Protein AF-A0A484LUQ3-F1 (afdb_monomer_lite)

Foldseek 3Di:
DVVLLVVLLVLLLCLLVVVDDNVVSLVSSLVSVVVVLVVLLVLDPDPPDPSDDPLSVVLNVVLNVLSCCSNVNDNDDNVCSVVSSVVSSVVNVVSSCVSNPDPDPPDPPPPPDDDDDDDDDDDDDDDDDDDDDDDDDDDDPDPPPDDDDPDDDDDDDDDDDDDDDDDDDDDDD

Structure (mmCIF, N/CA/C/O backbone):
data_AF-A0A484LUQ3-F1
#
_entry.id   AF-A0A484LUQ3-F1
#
loop_
_atom_site.group_PDB
_atom_site.id
_atom_site.type_symbol
_atom_site.label_atom_id
_atom_site.label_alt_id
_atom_site.label_comp_id
_atom_site.label_asym_id
_atom_site.label_entity_id
_atom_site.label_seq_id
_atom_site.pdbx_PDB_ins_code
_atom_site.Cartn_x
_atom_site.Cartn_y
_atom_site.Cartn_z
_atom_site.occupancy
_atom_site.B_iso_or_equiv
_atom_site.auth_seq_id
_atom_site.auth_comp_id
_atom_site.auth_asym_id
_atom_site.auth_atom_id
_atom_site.pdbx_PDB_model_num
ATOM 1 N N . MET A 1 1 ? -2.391 -9.692 8.938 1.00 88.19 1 MET A N 1
ATOM 2 C CA . MET A 1 1 ? -1.852 -8.361 8.592 1.00 88.19 1 MET A CA 1
ATOM 3 C C . MET A 1 1 ? -0.581 -8.514 7.782 1.00 88.19 1 MET A C 1
ATOM 5 O O . MET A 1 1 ? -0.578 -8.068 6.647 1.00 88.19 1 MET A O 1
ATOM 9 N N . ASP A 1 2 ? 0.415 -9.243 8.287 1.00 88.75 2 ASP A N 1
ATOM 10 C CA . ASP A 1 2 ? 1.693 -9.485 7.595 1.00 88.75 2 ASP A CA 1
ATOM 11 C C . ASP A 1 2 ? 1.535 -9.993 6.158 1.00 88.75 2 ASP A C 1
ATOM 13 O O . ASP A 1 2 ? 2.103 -9.411 5.245 1.00 88.75 2 ASP A O 1
ATOM 17 N N . SER A 1 3 ? 0.666 -10.982 5.927 1.00 93.62 3 SER A N 1
ATOM 18 C CA . SER A 1 3 ? 0.410 -11.511 4.579 1.00 93.62 3 SER A CA 1
ATOM 19 C C . SER A 1 3 ? -0.167 -10.484 3.595 1.00 93.62 3 SER A C 1
ATOM 21 O O . SER A 1 3 ? 0.116 -10.555 2.402 1.00 93.62 3 SER A O 1
ATOM 23 N N . LEU A 1 4 ? -0.968 -9.525 4.072 1.00 95.25 4 LEU A N 1
ATOM 24 C CA . LEU A 1 4 ? -1.485 -8.445 3.229 1.00 95.25 4 LEU A CA 1
ATOM 25 C C . LEU A 1 4 ? -0.416 -7.405 2.937 1.00 95.25 4 LEU A C 1
ATOM 27 O O . LEU A 1 4 ? -0.325 -6.928 1.810 1.00 95.25 4 LEU A O 1
ATOM 31 N N . LEU A 1 5 ? 0.412 -7.080 3.928 1.00 96.31 5 LEU A N 1
ATOM 32 C CA . LEU A 1 5 ? 1.523 -6.171 3.706 1.00 96.31 5 LEU A CA 1
ATOM 33 C C . LEU A 1 5 ? 2.551 -6.785 2.749 1.00 96.31 5 LEU A C 1
ATOM 35 O O . LEU A 1 5 ? 3.033 -6.098 1.860 1.00 96.31 5 LEU A O 1
ATOM 39 N N . ASP A 1 6 ? 2.827 -8.085 2.850 1.00 97.12 6 ASP A N 1
ATOM 40 C CA . ASP A 1 6 ? 3.698 -8.786 1.902 1.00 97.12 6 ASP A CA 1
ATOM 41 C C . ASP A 1 6 ? 3.118 -8.782 0.476 1.00 97.12 6 ASP A C 1
ATOM 43 O O . ASP A 1 6 ? 3.863 -8.622 -0.491 1.00 97.12 6 ASP A O 1
ATOM 47 N N . LYS A 1 7 ? 1.786 -8.865 0.329 1.00 97.69 7 LYS A N 1
ATOM 48 C CA . LYS A 1 7 ? 1.110 -8.670 -0.965 1.00 97.69 7 LYS A CA 1
ATOM 49 C C . LYS A 1 7 ? 1.329 -7.252 -1.507 1.00 97.69 7 LYS A C 1
ATOM 51 O O . LYS A 1 7 ? 1.684 -7.112 -2.676 1.00 97.69 7 LYS A O 1
ATOM 56 N N . VAL A 1 8 ? 1.160 -6.222 -0.673 1.00 98.25 8 VAL A N 1
ATOM 57 C CA . VAL A 1 8 ? 1.427 -4.815 -1.033 1.00 98.25 8 VAL A CA 1
ATOM 58 C C . VAL A 1 8 ? 2.877 -4.638 -1.492 1.00 98.25 8 VAL A C 1
ATOM 60 O O . VAL A 1 8 ? 3.113 -4.066 -2.551 1.00 98.25 8 VAL A O 1
ATOM 63 N N . LEU A 1 9 ? 3.842 -5.189 -0.752 1.00 98.25 9 LEU A N 1
ATOM 64 C CA . LEU A 1 9 ? 5.267 -5.119 -1.091 1.00 98.25 9 LEU A CA 1
ATOM 65 C C . LEU A 1 9 ? 5.580 -5.800 -2.423 1.00 98.25 9 LEU A C 1
ATOM 67 O O . LEU A 1 9 ? 6.302 -5.236 -3.239 1.00 98.25 9 LEU A O 1
ATOM 71 N N . GLY A 1 10 ? 5.016 -6.985 -2.665 1.00 98.12 10 GLY A N 1
ATOM 72 C CA . GLY A 1 10 ? 5.214 -7.699 -3.925 1.00 98.12 10 GLY A CA 1
ATOM 73 C C . GLY A 1 10 ? 4.627 -6.960 -5.130 1.00 98.12 10 GLY A C 1
ATOM 74 O O . GLY A 1 10 ? 5.191 -7.018 -6.221 1.00 98.12 10 GLY A O 1
ATOM 75 N N . LEU A 1 11 ? 3.508 -6.251 -4.952 1.00 98.38 11 LEU A N 1
ATOM 76 C CA . LEU A 1 11 ? 2.932 -5.405 -5.999 1.00 98.38 11 LEU A CA 1
ATOM 77 C C . LEU A 1 11 ? 3.769 -4.140 -6.220 1.00 98.38 11 LEU A C 1
ATOM 79 O O . LEU A 1 11 ? 4.118 -3.849 -7.362 1.00 98.38 11 LEU A O 1
ATOM 83 N N . LEU A 1 12 ? 4.164 -3.446 -5.149 1.00 98.00 12 LEU A N 1
ATOM 84 C CA . LEU A 1 12 ? 5.047 -2.279 -5.225 1.00 98.00 12 LEU A CA 1
ATOM 85 C C . LEU A 1 12 ? 6.373 -2.614 -5.907 1.00 98.00 12 LEU A C 1
ATOM 87 O O . LEU A 1 12 ? 6.823 -1.861 -6.763 1.00 98.00 12 LEU A O 1
ATOM 91 N N . GLU A 1 13 ? 6.979 -3.761 -5.600 1.00 98.06 13 GLU A N 1
ATOM 92 C CA . GLU A 1 13 ? 8.206 -4.193 -6.269 1.00 98.06 13 GLU A CA 1
ATOM 93 C C . GLU A 1 13 ? 8.010 -4.324 -7.784 1.00 98.06 13 GLU A C 1
ATOM 95 O O . GLU A 1 13 ? 8.844 -3.856 -8.561 1.00 98.06 13 GLU A O 1
ATOM 100 N N . LYS A 1 14 ? 6.894 -4.920 -8.217 1.00 97.94 14 LYS A N 1
ATOM 101 C CA . LYS A 1 14 ? 6.572 -5.048 -9.642 1.00 97.94 14 LYS A CA 1
ATOM 102 C C . LYS A 1 14 ? 6.374 -3.686 -10.305 1.00 97.94 14 LYS A C 1
ATOM 104 O O . LYS A 1 14 ? 6.876 -3.505 -11.413 1.00 97.94 14 LYS A O 1
ATOM 109 N N . VAL A 1 15 ? 5.703 -2.738 -9.638 1.00 97.31 15 VAL A N 1
ATOM 110 C CA . VAL A 1 15 ? 5.544 -1.353 -10.127 1.00 97.31 15 VAL A CA 1
ATOM 111 C C . VAL A 1 15 ? 6.909 -0.683 -10.283 1.00 97.31 15 VAL A C 1
ATOM 113 O O . VAL A 1 15 ? 7.246 -0.217 -11.367 1.00 97.31 15 VAL A O 1
ATOM 116 N N . LEU A 1 16 ? 7.733 -0.695 -9.232 1.00 96.25 16 LEU A N 1
ATOM 117 C CA . LEU A 1 16 ? 9.036 -0.019 -9.208 1.00 96.25 16 LEU A CA 1
ATOM 118 C C . LEU A 1 16 ? 10.044 -0.611 -10.199 1.00 96.25 16 LEU A C 1
ATOM 120 O O . LEU A 1 16 ? 10.939 0.084 -10.674 1.00 96.25 16 LEU A O 1
ATOM 124 N N . ARG A 1 17 ? 9.911 -1.899 -10.525 1.00 95.88 17 ARG A N 1
ATOM 125 C CA . ARG A 1 17 ? 10.722 -2.566 -11.552 1.00 95.88 17 ARG A CA 1
ATOM 126 C C . ARG A 1 17 ? 10.164 -2.413 -12.969 1.00 95.88 17 ARG A C 1
ATOM 128 O O . ARG A 1 17 ? 10.797 -2.908 -13.897 1.00 95.88 17 ARG A O 1
ATOM 135 N N . GLY A 1 18 ? 8.994 -1.795 -13.143 1.00 94.94 18 GLY A N 1
ATOM 136 C CA . GLY A 1 18 ? 8.316 -1.697 -14.438 1.00 94.94 18 GLY A CA 1
ATOM 137 C C . GLY A 1 18 ? 7.857 -3.049 -14.995 1.00 94.94 18 GLY A C 1
ATOM 138 O O . GLY A 1 18 ? 7.806 -3.234 -16.206 1.00 94.94 18 GLY A O 1
ATOM 139 N N . GLN A 1 19 ? 7.573 -4.023 -14.124 1.00 96.69 19 GLN A N 1
ATOM 140 C CA . GLN A 1 19 ? 7.113 -5.364 -14.515 1.00 96.69 19 GLN A CA 1
ATOM 141 C C . GLN A 1 19 ? 5.605 -5.429 -14.783 1.00 96.69 19 GLN A C 1
ATOM 143 O O . GLN A 1 19 ? 5.126 -6.417 -15.336 1.00 96.69 19 GLN A O 1
ATOM 148 N N . ILE A 1 20 ? 4.862 -4.404 -14.367 1.00 96.56 20 ILE A N 1
ATOM 149 C CA . ILE A 1 20 ? 3.430 -4.227 -14.617 1.00 96.56 20 ILE A CA 1
ATOM 150 C C . ILE A 1 20 ? 3.174 -2.797 -15.097 1.00 96.56 20 ILE A C 1
ATOM 152 O O . ILE A 1 20 ? 4.007 -1.916 -14.874 1.00 96.56 20 ILE A O 1
ATOM 156 N N . GLU A 1 21 ? 2.042 -2.578 -15.770 1.00 97.31 21 GLU A N 1
ATOM 157 C CA . GLU A 1 21 ? 1.616 -1.237 -16.181 1.00 97.31 21 GLU A CA 1
ATOM 158 C C . GLU A 1 21 ? 1.481 -0.341 -14.943 1.00 97.31 21 GLU A C 1
ATOM 160 O O . GLU A 1 21 ? 1.052 -0.794 -13.880 1.00 97.31 21 GLU A O 1
ATOM 165 N N . PHE A 1 22 ? 1.931 0.908 -15.056 1.00 95.94 22 PHE A N 1
ATOM 166 C CA . PHE A 1 22 ? 2.106 1.780 -13.903 1.00 95.94 22 PHE A CA 1
ATOM 167 C C . PHE A 1 22 ? 0.777 2.093 -13.213 1.00 95.94 22 PHE A C 1
ATOM 169 O O . PHE A 1 22 ? 0.676 1.932 -11.998 1.00 95.94 22 PHE A O 1
ATOM 176 N N . TYR A 1 23 ? -0.244 2.521 -13.957 1.00 96.75 23 TYR A N 1
ATOM 177 C CA . TYR A 1 23 ? -1.518 2.919 -13.360 1.00 96.75 23 TYR A CA 1
ATOM 178 C C . TYR A 1 23 ? -2.283 1.719 -12.803 1.00 96.75 23 TYR A C 1
ATOM 180 O O . TYR A 1 23 ? -2.713 1.756 -11.653 1.00 96.75 23 TYR A O 1
ATOM 188 N N . GLU A 1 24 ? -2.386 0.634 -13.567 1.00 97.12 24 GLU A N 1
ATOM 189 C CA . GLU A 1 24 ? -2.9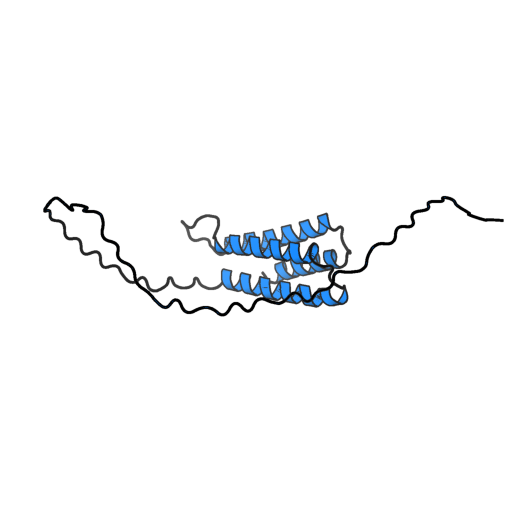92 -0.624 -13.132 1.00 97.12 24 GLU A CA 1
ATOM 190 C C . GLU A 1 24 ? -2.278 -1.186 -11.897 1.00 97.12 24 GLU A C 1
ATOM 192 O O . GLU A 1 24 ? -2.914 -1.600 -10.925 1.00 97.12 24 GLU A O 1
ATOM 197 N N . GLY A 1 25 ? -0.946 -1.151 -11.903 1.00 97.38 25 GLY A N 1
ATOM 198 C CA . GLY A 1 25 ? -0.130 -1.620 -10.797 1.00 97.38 25 GLY A CA 1
ATOM 199 C C . GLY A 1 25 ? -0.320 -0.798 -9.527 1.00 97.38 25 GLY A C 1
ATOM 200 O O . GLY A 1 25 ? -0.491 -1.378 -8.455 1.00 97.38 25 GLY A O 1
ATOM 201 N N . VAL A 1 26 ? -0.341 0.534 -9.634 1.00 97.31 26 VAL A N 1
ATOM 202 C CA . VAL A 1 26 ? -0.614 1.421 -8.491 1.00 97.31 26 VAL A CA 1
ATOM 203 C C . VAL A 1 26 ? -2.031 1.201 -7.959 1.00 97.31 26 VAL A C 1
ATOM 205 O O . VAL A 1 26 ? -2.186 1.045 -6.751 1.00 97.31 26 VAL A O 1
ATOM 208 N N . CYS A 1 27 ? -3.044 1.074 -8.822 1.00 97.81 27 CYS A N 1
ATOM 209 C CA . CYS A 1 27 ? -4.405 0.753 -8.383 1.00 97.81 27 CYS A CA 1
ATOM 210 C C . CYS A 1 27 ? -4.469 -0.583 -7.621 1.00 97.81 27 CYS A C 1
ATOM 212 O O . CYS A 1 27 ? -5.078 -0.657 -6.558 1.00 97.81 27 CYS A O 1
ATOM 214 N N . ALA A 1 28 ? -3.777 -1.628 -8.088 1.00 98.06 28 ALA A N 1
ATOM 215 C CA . ALA A 1 28 ? -3.745 -2.919 -7.394 1.00 98.06 28 ALA A CA 1
ATOM 216 C C . ALA A 1 28 ? -3.051 -2.854 -6.016 1.00 98.06 28 ALA A C 1
ATOM 218 O O . ALA A 1 28 ? -3.419 -3.585 -5.082 1.00 98.06 28 ALA A O 1
ATOM 219 N N . VAL A 1 29 ? -2.025 -2.002 -5.884 1.00 98.38 29 VAL A N 1
ATOM 220 C CA . VAL A 1 29 ? -1.378 -1.698 -4.599 1.00 98.38 29 VAL A CA 1
ATOM 221 C C . VAL A 1 29 ? -2.378 -1.018 -3.665 1.00 98.38 29 VAL A C 1
ATOM 223 O O . VAL A 1 29 ? -2.548 -1.475 -2.533 1.00 98.38 29 VAL A O 1
ATOM 226 N N . GLU A 1 30 ? -3.056 0.026 -4.145 1.00 97.50 30 GLU A N 1
ATOM 227 C CA . GLU A 1 30 ? -4.050 0.786 -3.381 1.00 97.50 30 GLU A CA 1
ATOM 228 C C . GLU A 1 30 ? -5.204 -0.110 -2.915 1.00 97.50 30 GLU A C 1
ATOM 230 O O . GLU A 1 30 ? -5.492 -0.131 -1.722 1.00 97.50 30 GLU A O 1
ATOM 235 N N . ASP A 1 31 ? -5.762 -0.957 -3.785 1.00 97.88 31 ASP A N 1
ATOM 236 C CA . ASP A 1 31 ? -6.795 -1.945 -3.432 1.00 97.88 31 ASP A CA 1
ATOM 237 C C . ASP A 1 31 ? -6.350 -2.888 -2.302 1.00 97.88 31 ASP A C 1
ATOM 239 O O . ASP A 1 31 ? -7.129 -3.266 -1.419 1.00 97.88 31 ASP A O 1
ATOM 243 N N . SER A 1 32 ? -5.075 -3.286 -2.315 1.00 97.56 32 SER A N 1
ATOM 244 C CA . SER A 1 32 ? -4.512 -4.166 -1.288 1.00 97.56 32 SER A CA 1
ATOM 245 C C . SER A 1 32 ? -4.318 -3.439 0.048 1.00 97.56 32 SER A C 1
ATOM 247 O O . SER A 1 32 ? -4.513 -4.049 1.101 1.00 97.56 32 SER A O 1
ATOM 249 N N . VAL A 1 33 ? -3.986 -2.143 0.030 1.00 97.31 33 VAL A N 1
ATOM 250 C CA . VAL A 1 33 ? -3.979 -1.292 1.233 1.00 97.31 33 VAL A CA 1
ATOM 251 C C . VAL A 1 33 ? -5.395 -1.060 1.752 1.00 97.31 33 VAL A C 1
ATOM 253 O O . VAL A 1 33 ? -5.628 -1.122 2.958 1.00 97.31 33 VAL A O 1
ATOM 256 N N . ASP A 1 34 ? -6.362 -0.899 0.861 1.00 95.94 34 ASP A N 1
ATOM 257 C CA . ASP A 1 34 ? -7.772 -0.757 1.202 1.00 95.94 34 ASP A CA 1
ATOM 258 C C . ASP A 1 34 ? -8.295 -1.980 1.981 1.00 95.94 34 ASP A C 1
ATOM 260 O O . ASP A 1 34 ? -9.058 -1.855 2.943 1.00 95.94 34 ASP A O 1
ATOM 264 N N . GLU A 1 35 ? -7.830 -3.185 1.631 1.00 96.19 35 GLU A N 1
ATOM 265 C CA . GLU A 1 35 ? -8.110 -4.410 2.392 1.00 96.19 35 GLU A CA 1
ATOM 266 C C . GLU A 1 35 ? -7.494 -4.382 3.805 1.00 96.19 35 GLU A C 1
ATOM 268 O O . GLU A 1 35 ? -8.127 -4.827 4.769 1.00 96.19 35 GLU A O 1
ATOM 273 N N . ILE A 1 36 ? -6.277 -3.843 3.954 1.00 94.81 36 ILE A N 1
ATOM 274 C CA . ILE A 1 36 ? -5.621 -3.650 5.259 1.00 94.81 36 ILE A CA 1
ATOM 275 C C . ILE A 1 36 ? -6.455 -2.696 6.120 1.00 94.81 36 ILE A C 1
ATOM 277 O O . ILE A 1 36 ? -6.756 -3.026 7.268 1.00 94.81 36 ILE A O 1
ATOM 281 N N . ILE A 1 37 ? -6.878 -1.558 5.563 1.00 93.56 37 ILE A N 1
ATOM 282 C CA . ILE A 1 37 ? -7.696 -0.549 6.252 1.00 93.56 37 ILE A CA 1
ATOM 283 C C . ILE A 1 37 ? -9.022 -1.157 6.716 1.00 93.56 37 ILE A C 1
ATOM 285 O O . ILE A 1 37 ? -9.371 -1.042 7.890 1.00 93.56 37 ILE A O 1
ATOM 289 N N . LYS A 1 38 ? -9.732 -1.882 5.843 1.00 91.88 38 LYS A N 1
ATOM 290 C CA . LYS A 1 38 ? -10.996 -2.557 6.195 1.00 91.88 38 LYS A CA 1
ATOM 291 C C . LYS A 1 38 ? -10.820 -3.541 7.353 1.00 91.88 38 LYS A C 1
ATOM 293 O O . LYS A 1 38 ? -11.670 -3.609 8.240 1.00 91.88 38 LYS A O 1
ATOM 298 N N . LYS A 1 39 ? -9.705 -4.282 7.392 1.00 91.75 39 LYS A N 1
ATOM 299 C CA . LYS A 1 39 ? -9.396 -5.174 8.524 1.00 91.75 39 LYS A CA 1
ATOM 300 C C . LYS A 1 39 ? -9.064 -4.403 9.798 1.00 91.75 39 LYS A C 1
ATOM 302 O O . LYS A 1 39 ? -9.507 -4.821 10.860 1.00 91.75 39 LYS A O 1
ATOM 307 N N . LEU A 1 40 ? -8.343 -3.285 9.708 1.00 89.00 40 LEU A N 1
ATOM 308 C CA . LEU A 1 40 ? -8.057 -2.412 10.856 1.00 89.00 40 LEU A CA 1
ATOM 309 C C . LEU A 1 40 ? -9.331 -1.828 11.473 1.00 89.00 40 LEU A C 1
ATOM 311 O O . LEU A 1 40 ? -9.490 -1.852 12.693 1.00 89.00 40 LEU A O 1
ATOM 315 N N . GLN A 1 41 ? -10.271 -1.386 10.637 1.00 86.56 41 GLN A N 1
ATOM 316 C CA . GLN A 1 41 ? -11.585 -0.912 11.079 1.00 86.56 41 GLN A CA 1
ATOM 317 C C . GLN A 1 41 ? -12.373 -2.011 11.807 1.00 86.56 41 GLN A C 1
ATOM 319 O O . GLN A 1 41 ? -13.040 -1.739 12.801 1.00 86.56 41 GLN A O 1
ATOM 324 N N . ALA A 1 42 ? -12.261 -3.265 11.358 1.00 84.31 42 ALA A N 1
ATOM 325 C CA . ALA A 1 42 ? -12.948 -4.392 11.986 1.00 84.31 42 ALA A CA 1
ATOM 326 C C . ALA A 1 42 ? -12.431 -4.737 13.398 1.00 84.31 42 ALA A C 1
ATOM 328 O O . ALA A 1 42 ? -13.158 -5.379 14.153 1.00 84.31 42 ALA A O 1
ATOM 329 N N . PHE A 1 43 ? -11.216 -4.316 13.776 1.00 75.06 43 PHE A N 1
ATOM 330 C CA . PHE A 1 43 ? -10.705 -4.485 15.145 1.00 75.06 43 PHE A CA 1
ATOM 331 C C . PHE A 1 43 ? -11.306 -3.487 16.150 1.00 75.06 43 PHE A C 1
ATOM 333 O O . PHE A 1 43 ? -11.175 -3.711 17.350 1.00 75.06 43 PHE A O 1
ATOM 340 N N . HIS A 1 44 ? -12.010 -2.444 15.687 1.00 66.62 44 HIS A N 1
ATOM 341 C CA . HIS A 1 44 ? -12.565 -1.378 16.530 1.00 66.62 44 HIS A CA 1
ATOM 342 C C . HIS A 1 44 ? -14.110 -1.354 16.601 1.00 66.62 44 HIS A C 1
ATOM 344 O O . HIS A 1 44 ? -14.713 -0.298 16.395 1.00 66.62 44 HIS A O 1
ATOM 350 N N . PRO A 1 45 ? -14.815 -2.463 16.910 1.00 56.69 45 PRO A N 1
ATOM 351 C CA . PRO A 1 45 ? -16.246 -2.406 17.160 1.00 56.69 45 PRO A CA 1
ATOM 352 C C . PRO A 1 45 ? -16.487 -1.963 18.610 1.00 56.69 45 PRO A C 1
ATOM 354 O O . PRO A 1 45 ? -16.799 -2.780 19.472 1.00 56.69 45 PRO A O 1
ATOM 357 N N . ILE A 1 46 ? -16.328 -0.672 18.906 1.00 53.69 46 ILE A N 1
ATOM 358 C CA . ILE A 1 46 ? -16.913 -0.101 20.125 1.00 53.69 46 ILE A CA 1
ATOM 359 C C . ILE A 1 46 ? -18.205 0.594 19.711 1.00 53.69 46 ILE A C 1
ATOM 361 O O . ILE A 1 46 ? -18.202 1.590 18.988 1.00 53.69 46 ILE A O 1
ATOM 365 N N . GLU A 1 47 ? -19.323 0.022 20.143 1.00 44.81 47 GLU A N 1
ATOM 366 C CA . GLU A 1 47 ? -20.661 0.557 19.926 1.00 44.81 47 GLU A CA 1
ATOM 367 C C . GLU A 1 47 ? -20.731 2.012 20.427 1.00 44.81 47 GLU A C 1
ATOM 369 O O . GLU A 1 47 ? -20.457 2.294 21.592 1.00 44.81 47 GLU A O 1
ATOM 374 N N . GLY A 1 48 ? -21.023 2.953 19.521 1.00 53.59 48 GLY A N 1
ATOM 375 C CA . GLY A 1 48 ? -21.085 4.393 19.811 1.00 53.59 48 GLY A CA 1
ATOM 376 C C . GLY A 1 48 ? -19.868 5.229 19.382 1.00 53.59 48 GLY A C 1
ATOM 377 O O . GLY A 1 48 ? -19.954 6.455 19.432 1.00 53.59 48 GLY A O 1
ATOM 378 N N . GLN A 1 49 ? -18.767 4.625 18.916 1.00 54.16 49 GLN A N 1
ATOM 379 C CA . GLN A 1 49 ? -17.667 5.363 18.274 1.00 54.16 49 GLN A CA 1
ATOM 380 C C . GLN A 1 49 ? -18.036 5.772 16.832 1.00 54.16 49 GLN A C 1
ATOM 382 O O . GLN A 1 49 ? -18.769 5.046 16.148 1.00 54.16 49 GLN A O 1
ATOM 387 N N . PRO A 1 50 ? -17.554 6.929 16.338 1.00 56.56 50 PRO A N 1
ATOM 388 C CA . PRO A 1 50 ? -17.727 7.300 14.942 1.00 56.56 50 PRO A CA 1
ATOM 389 C C . PRO A 1 50 ? -17.165 6.207 14.027 1.00 56.56 50 PRO A C 1
ATOM 391 O O . PRO A 1 50 ? -16.101 5.645 14.263 1.00 56.56 50 PRO A O 1
ATOM 394 N N . LYS A 1 51 ? -17.893 5.927 12.940 1.00 55.16 51 LYS A N 1
ATOM 395 C CA . LYS A 1 51 ? -17.590 4.862 11.965 1.00 55.16 51 LYS A CA 1
ATOM 396 C C . LYS A 1 51 ? -16.205 5.000 11.306 1.00 55.16 51 LYS A C 1
ATOM 398 O O . LYS A 1 51 ? -15.709 4.042 10.723 1.00 55.16 51 LYS A O 1
ATOM 403 N N . TYR A 1 52 ? -15.618 6.194 11.388 1.00 57.06 52 TYR A N 1
ATOM 404 C CA . TYR A 1 52 ? -14.223 6.470 11.076 1.00 57.06 52 TYR A CA 1
ATOM 405 C C . TYR A 1 52 ? -13.481 6.759 12.376 1.00 57.06 52 TYR A C 1
ATOM 407 O O . TYR A 1 52 ? -13.587 7.855 12.927 1.00 57.06 52 TYR A O 1
ATOM 415 N N . ASP A 1 53 ? -12.722 5.772 12.838 1.00 70.00 53 ASP A N 1
ATOM 416 C CA . ASP A 1 53 ? -11.678 6.002 13.823 1.00 70.00 53 ASP A CA 1
ATOM 417 C C . ASP A 1 53 ? -10.637 6.952 13.206 1.00 70.00 53 ASP A C 1
ATOM 419 O O . ASP A 1 53 ? -10.088 6.684 12.129 1.00 70.00 53 ASP A O 1
ATOM 423 N N . SER A 1 54 ? -10.408 8.083 13.877 1.00 80.75 54 SER A N 1
ATOM 424 C CA . SER A 1 54 ? -9.434 9.103 13.478 1.00 80.75 54 SER A CA 1
ATOM 425 C C . SER A 1 54 ? -8.043 8.496 13.269 1.00 80.75 54 SER A C 1
ATOM 427 O O . SER A 1 54 ? -7.324 8.899 12.355 1.00 80.75 54 SER A O 1
ATOM 429 N N . GLU A 1 55 ? -7.676 7.477 14.052 1.00 86.88 55 GLU A N 1
ATOM 430 C CA . GLU A 1 55 ? -6.369 6.832 13.942 1.00 86.88 55 GLU A CA 1
ATOM 431 C C . GLU A 1 55 ? -6.258 5.943 12.697 1.00 86.88 55 GLU A C 1
ATOM 433 O O . GLU A 1 55 ? -5.242 5.977 11.998 1.00 86.88 55 GLU A O 1
ATOM 438 N N . VAL A 1 56 ? -7.312 5.191 12.364 1.00 90.19 56 VAL A N 1
ATOM 439 C CA . VAL A 1 56 ? -7.341 4.371 11.142 1.00 90.19 56 VAL A CA 1
ATOM 440 C C . VAL A 1 56 ? -7.386 5.253 9.893 1.00 90.19 56 VAL A C 1
ATOM 442 O O . VAL A 1 56 ? -6.745 4.932 8.892 1.00 90.19 56 VAL A O 1
ATOM 445 N N . TYR A 1 57 ? -8.090 6.388 9.951 1.00 89.75 57 TYR A N 1
ATOM 446 C CA . TYR A 1 57 ? -8.061 7.382 8.878 1.00 89.75 57 TYR A CA 1
ATOM 447 C C . TYR A 1 57 ? -6.664 7.993 8.706 1.00 89.75 57 TYR A C 1
ATOM 449 O O . TYR A 1 57 ? -6.164 8.064 7.585 1.00 89.75 57 TYR A O 1
ATOM 457 N N . ALA A 1 58 ? -6.003 8.379 9.802 1.00 91.94 58 ALA A N 1
ATOM 458 C CA . ALA A 1 58 ? -4.637 8.894 9.756 1.00 91.94 58 ALA A CA 1
ATOM 459 C C . ALA A 1 58 ? -3.662 7.874 9.144 1.00 91.94 58 ALA A C 1
ATOM 461 O O . ALA A 1 58 ? -2.846 8.236 8.298 1.00 91.94 58 ALA A O 1
ATOM 462 N N . PHE A 1 59 ? -3.796 6.593 9.502 1.00 93.75 59 PHE A N 1
ATOM 463 C CA . PHE A 1 59 ? -3.030 5.515 8.878 1.00 93.75 59 PHE A CA 1
ATOM 464 C C . PHE A 1 59 ? -3.309 5.380 7.380 1.00 93.75 59 PHE A C 1
ATOM 466 O O . PHE A 1 59 ? -2.369 5.214 6.608 1.00 93.75 59 PHE A O 1
ATOM 473 N N . ALA A 1 60 ? -4.574 5.459 6.958 1.00 94.75 60 ALA A N 1
ATOM 474 C CA . ALA A 1 60 ? -4.925 5.390 5.543 1.00 94.75 60 ALA A CA 1
ATOM 475 C C . ALA A 1 60 ? -4.217 6.499 4.752 1.00 94.75 60 ALA A C 1
ATOM 477 O O . ALA A 1 60 ? -3.558 6.216 3.753 1.00 94.75 60 ALA A O 1
ATOM 478 N N . VAL A 1 61 ? -4.284 7.742 5.240 1.00 94.75 61 VAL A N 1
ATOM 479 C CA . VAL A 1 61 ? -3.590 8.883 4.625 1.00 94.75 61 VAL A CA 1
ATOM 480 C C . VAL A 1 61 ? -2.081 8.636 4.554 1.00 94.75 61 VAL A C 1
ATOM 482 O O . VAL A 1 61 ? -1.500 8.767 3.481 1.00 94.75 61 VAL A O 1
ATOM 485 N N . GLU A 1 62 ? -1.451 8.223 5.657 1.00 95.81 62 GLU A N 1
ATOM 486 C CA . GLU A 1 62 ? -0.010 7.936 5.698 1.00 95.81 62 GLU A CA 1
ATOM 487 C C . GLU A 1 62 ? 0.390 6.839 4.698 1.00 95.81 62 GLU A C 1
ATOM 489 O O . GLU A 1 62 ? 1.386 6.982 3.984 1.00 95.81 62 GLU A O 1
ATOM 494 N N . ALA A 1 63 ? -0.393 5.760 4.610 1.00 96.56 63 ALA A N 1
ATOM 495 C CA . ALA A 1 63 ? -0.134 4.643 3.710 1.00 96.56 63 ALA A CA 1
ATOM 496 C C . ALA A 1 63 ? -0.215 5.066 2.237 1.00 96.56 63 ALA A C 1
ATOM 498 O O . ALA A 1 63 ? 0.699 4.771 1.463 1.00 96.56 63 ALA A O 1
ATOM 499 N N . PHE A 1 64 ? -1.268 5.793 1.851 1.00 96.88 64 PHE A N 1
ATOM 500 C CA . PHE A 1 64 ? -1.434 6.265 0.476 1.00 96.88 64 PHE A CA 1
ATOM 501 C C . PHE A 1 64 ? -0.386 7.313 0.092 1.00 96.88 64 PHE A C 1
ATOM 503 O O . PHE A 1 64 ? 0.185 7.221 -0.994 1.00 96.88 64 PHE A O 1
ATOM 510 N N . CYS A 1 65 ? -0.066 8.257 0.981 1.00 96.25 65 CYS A N 1
ATOM 511 C CA . CYS A 1 65 ? 1.024 9.207 0.750 1.00 96.25 65 CYS A CA 1
ATOM 512 C C . CYS A 1 65 ? 2.362 8.483 0.563 1.00 96.25 65 CYS A C 1
ATOM 514 O O . CYS A 1 65 ? 3.053 8.732 -0.419 1.00 96.25 65 CYS A O 1
ATOM 516 N N . SER A 1 66 ? 2.676 7.511 1.425 1.00 96.44 66 SER A N 1
ATOM 517 C CA . SER A 1 66 ? 3.914 6.727 1.323 1.00 96.44 66 SER A CA 1
ATOM 518 C C . SER A 1 66 ? 4.018 5.961 -0.002 1.00 96.44 66 SER A C 1
ATOM 520 O O . SER A 1 66 ? 5.101 5.852 -0.570 1.00 96.44 66 SER A O 1
ATOM 522 N N . ILE A 1 67 ? 2.901 5.434 -0.519 1.00 97.12 67 ILE A N 1
ATOM 523 C CA . ILE A 1 67 ? 2.866 4.794 -1.843 1.00 97.12 67 ILE A CA 1
ATOM 524 C C . ILE A 1 67 ? 3.153 5.816 -2.940 1.00 97.12 67 ILE A C 1
ATOM 526 O O . ILE A 1 67 ? 3.964 5.542 -3.824 1.00 97.12 67 ILE A O 1
ATOM 530 N N . GLN A 1 68 ? 2.509 6.984 -2.894 1.00 96.00 68 GLN A N 1
ATOM 531 C CA . GLN A 1 68 ? 2.714 8.028 -3.895 1.00 96.00 68 GLN A CA 1
ATOM 532 C C . GLN A 1 68 ? 4.154 8.535 -3.902 1.00 96.00 68 GLN A C 1
ATOM 534 O O . GLN A 1 68 ? 4.741 8.635 -4.978 1.00 96.00 68 GLN A O 1
ATOM 539 N N . ASP A 1 69 ? 4.741 8.770 -2.732 1.00 95.06 69 ASP A N 1
ATOM 540 C CA . ASP A 1 69 ? 6.142 9.169 -2.600 1.00 95.06 69 ASP A CA 1
ATOM 541 C C . ASP A 1 69 ? 7.077 8.112 -3.192 1.00 95.06 69 ASP A C 1
ATOM 543 O O . ASP A 1 69 ? 8.037 8.441 -3.885 1.00 95.06 69 ASP A O 1
ATOM 547 N N . LEU A 1 70 ? 6.765 6.830 -2.998 1.00 95.62 70 LEU A N 1
ATOM 548 C CA . LEU A 1 70 ? 7.588 5.741 -3.506 1.00 95.62 70 LEU A CA 1
ATOM 549 C C . LEU A 1 70 ? 7.496 5.582 -5.034 1.00 95.62 70 LEU A C 1
ATOM 551 O O . LEU A 1 70 ? 8.505 5.332 -5.687 1.00 95.62 70 LEU A O 1
ATOM 555 N N . VAL A 1 71 ? 6.298 5.711 -5.617 1.00 95.44 71 VAL A N 1
ATOM 556 C CA . VAL A 1 71 ? 6.064 5.429 -7.051 1.00 95.44 71 VAL A CA 1
ATOM 557 C C . VAL A 1 71 ? 6.122 6.668 -7.950 1.00 95.44 71 VAL A C 1
ATOM 559 O O . VAL A 1 71 ? 6.290 6.527 -9.159 1.00 95.44 71 VAL A O 1
ATOM 562 N N . ARG A 1 72 ? 5.972 7.876 -7.393 1.00 93.00 72 ARG A N 1
ATOM 563 C CA . ARG A 1 72 ? 6.021 9.162 -8.121 1.00 93.00 72 ARG A CA 1
ATOM 564 C C . ARG A 1 72 ? 7.105 10.112 -7.621 1.00 93.00 72 ARG A C 1
ATOM 566 O O . ARG A 1 72 ? 7.279 11.172 -8.221 1.00 93.00 72 ARG A O 1
ATOM 573 N N . GLY A 1 73 ? 7.785 9.775 -6.528 1.00 89.62 73 GLY A N 1
ATOM 574 C CA . GLY A 1 73 ? 8.882 10.573 -5.999 1.00 89.62 73 GLY A CA 1
ATOM 575 C C . GLY A 1 73 ? 10.136 10.493 -6.862 1.00 89.62 73 GLY A C 1
ATOM 576 O O . GLY A 1 73 ? 10.099 10.219 -8.064 1.00 89.62 73 GLY A O 1
ATOM 577 N N . LEU A 1 74 ? 11.279 10.771 -6.239 1.00 88.88 74 LEU A N 1
ATOM 578 C CA . LEU A 1 74 ? 12.559 10.750 -6.938 1.00 88.88 74 LEU A CA 1
ATOM 579 C C . LEU A 1 74 ? 12.816 9.367 -7.558 1.00 88.88 74 LEU A C 1
ATOM 581 O O . LEU A 1 74 ? 12.562 8.359 -6.899 1.00 88.88 74 LEU A O 1
ATOM 585 N N . PRO A 1 75 ? 13.354 9.298 -8.791 1.00 87.00 75 PRO A N 1
ATOM 586 C CA . PRO A 1 75 ? 13.669 8.028 -9.426 1.00 87.00 75 PRO A CA 1
ATOM 587 C C . PRO A 1 75 ? 14.549 7.151 -8.531 1.00 87.00 75 PRO A C 1
ATOM 589 O O . PRO A 1 75 ? 15.693 7.492 -8.224 1.00 87.00 75 PRO A O 1
ATOM 592 N N . ILE A 1 76 ? 14.011 6.003 -8.126 1.00 91.12 76 ILE A N 1
ATOM 593 C CA . ILE A 1 76 ? 14.711 5.045 -7.274 1.00 91.12 76 ILE A CA 1
ATOM 594 C C . ILE A 1 76 ? 15.606 4.187 -8.164 1.00 91.12 76 ILE A C 1
ATOM 596 O O . ILE A 1 76 ? 15.145 3.540 -9.107 1.00 91.12 76 ILE A O 1
ATOM 600 N N . MET A 1 77 ? 16.902 4.141 -7.857 1.00 93.88 77 MET A N 1
ATOM 601 C CA . MET A 1 77 ? 17.804 3.201 -8.521 1.00 93.88 77 MET A CA 1
ATOM 602 C C . MET A 1 77 ? 17.344 1.765 -8.255 1.00 93.88 77 MET A C 1
ATOM 604 O O . MET A 1 77 ? 17.056 1.406 -7.115 1.00 93.88 77 MET A O 1
ATOM 608 N N . SER A 1 78 ? 17.339 0.898 -9.271 1.00 92.56 78 SER A N 1
ATOM 609 C CA . SER A 1 78 ? 16.805 -0.467 -9.126 1.00 92.56 78 SER A CA 1
ATOM 610 C C . SER A 1 78 ? 17.485 -1.303 -8.030 1.00 92.56 78 SER A C 1
ATOM 612 O O . SER A 1 78 ? 16.871 -2.224 -7.492 1.00 92.56 78 SER A O 1
ATOM 614 N N . SER A 1 79 ? 18.739 -0.987 -7.687 1.00 95.00 79 SER A N 1
ATOM 615 C CA . SER A 1 79 ? 19.489 -1.598 -6.582 1.00 95.00 79 SER A CA 1
ATOM 616 C C . SER A 1 79 ? 18.989 -1.188 -5.191 1.00 95.00 79 SER A C 1
ATOM 618 O O . SER A 1 79 ? 19.210 -1.929 -4.237 1.00 95.00 79 SER A O 1
ATOM 620 N N . LEU A 1 80 ? 18.316 -0.041 -5.071 1.00 96.38 80 LEU A N 1
ATOM 621 C CA . LEU A 1 80 ? 17.781 0.497 -3.818 1.00 96.38 80 LEU A CA 1
ATOM 622 C C . LEU A 1 80 ? 16.342 0.053 -3.541 1.00 96.38 80 LEU A C 1
ATOM 624 O O . LEU A 1 80 ? 15.919 0.109 -2.391 1.00 96.38 80 LEU A O 1
ATOM 628 N N . ILE A 1 81 ? 15.618 -0.463 -4.544 1.00 96.44 81 ILE A N 1
ATOM 629 C CA . ILE A 1 81 ? 14.234 -0.954 -4.393 1.00 96.44 81 ILE A CA 1
ATOM 630 C C . ILE A 1 81 ? 14.060 -1.855 -3.154 1.00 96.44 81 ILE A C 1
ATOM 632 O O . ILE A 1 81 ? 13.140 -1.605 -2.378 1.00 96.44 81 ILE A O 1
ATOM 636 N N . PRO A 1 82 ? 14.924 -2.859 -2.885 1.00 97.25 82 PRO A N 1
ATOM 637 C CA . PRO A 1 82 ? 14.758 -3.700 -1.698 1.00 97.25 82 PRO A CA 1
ATOM 638 C C . PRO A 1 82 ? 14.854 -2.928 -0.374 1.00 97.25 82 PRO A C 1
ATOM 640 O O . PRO A 1 82 ? 14.168 -3.269 0.587 1.00 97.25 82 PRO A O 1
ATOM 643 N N . ILE A 1 83 ? 15.700 -1.896 -0.319 1.00 97.62 83 ILE A N 1
ATOM 644 C CA . ILE A 1 83 ? 15.911 -1.076 0.880 1.00 97.62 83 ILE A CA 1
ATOM 645 C C . ILE A 1 83 ? 14.691 -0.184 1.116 1.00 97.62 83 ILE A C 1
ATOM 647 O O . ILE A 1 83 ? 14.167 -0.158 2.227 1.00 97.62 83 ILE A O 1
ATOM 651 N N . GLU A 1 84 ? 14.196 0.479 0.073 1.00 97.31 84 GLU A N 1
ATOM 652 C CA . GLU A 1 84 ? 13.000 1.325 0.156 1.00 97.31 84 GLU A CA 1
ATOM 653 C C . GLU A 1 84 ? 11.765 0.516 0.578 1.00 97.31 84 GLU A C 1
ATOM 655 O O . GLU A 1 84 ? 11.027 0.904 1.485 1.00 97.31 84 GLU A O 1
ATOM 660 N N . LEU A 1 85 ? 11.586 -0.681 0.009 1.00 97.62 85 LEU A N 1
ATOM 661 C CA . LEU A 1 85 ? 10.507 -1.593 0.399 1.00 97.62 85 LEU A CA 1
ATOM 662 C C . LEU A 1 85 ? 10.644 -2.084 1.845 1.00 97.62 85 LEU A C 1
ATOM 664 O O . LEU A 1 85 ? 9.641 -2.245 2.543 1.00 97.62 85 LEU A O 1
ATOM 668 N N . TYR A 1 86 ? 11.870 -2.303 2.327 1.00 97.25 86 TYR A N 1
ATOM 669 C CA . TYR A 1 86 ? 12.112 -2.641 3.728 1.00 97.25 86 TYR A CA 1
ATOM 670 C C . TYR A 1 86 ? 11.728 -1.488 4.666 1.00 97.25 86 TYR A C 1
ATOM 672 O O . TYR A 1 86 ? 11.068 -1.722 5.682 1.00 97.25 86 TYR A O 1
ATOM 680 N N . ILE A 1 87 ? 12.093 -0.249 4.318 1.00 96.69 87 ILE A N 1
ATOM 681 C CA . ILE A 1 87 ? 11.730 0.953 5.081 1.00 96.69 87 ILE A CA 1
ATOM 682 C C . ILE A 1 87 ? 10.209 1.113 5.113 1.00 96.69 87 ILE A C 1
ATOM 684 O O . ILE A 1 87 ? 9.631 1.224 6.197 1.00 96.69 87 ILE A O 1
ATOM 688 N N . PHE A 1 88 ? 9.552 1.024 3.954 1.00 96.88 88 PHE A N 1
ATOM 689 C CA . PHE A 1 88 ? 8.095 1.054 3.842 1.00 96.88 88 PHE A CA 1
ATOM 690 C C . PHE A 1 88 ? 7.441 -0.010 4.736 1.00 96.88 88 PHE A C 1
ATOM 692 O O . PHE A 1 88 ? 6.575 0.308 5.554 1.00 96.88 88 PHE A O 1
ATOM 699 N N . LYS A 1 89 ? 7.907 -1.268 4.661 1.00 97.19 89 LYS A N 1
ATOM 700 C CA . LYS A 1 89 ? 7.409 -2.367 5.506 1.00 97.19 89 LYS A CA 1
ATOM 701 C C . LYS A 1 89 ? 7.550 -2.041 6.989 1.00 97.19 89 LYS A C 1
ATOM 703 O O . LYS A 1 89 ? 6.608 -2.243 7.753 1.00 97.19 89 LYS A O 1
ATOM 708 N N . ALA A 1 90 ? 8.722 -1.567 7.408 1.00 96.19 90 ALA A N 1
ATOM 709 C CA . ALA A 1 90 ? 9.003 -1.258 8.803 1.00 96.19 90 ALA A CA 1
ATOM 710 C C . ALA A 1 90 ? 8.093 -0.141 9.336 1.00 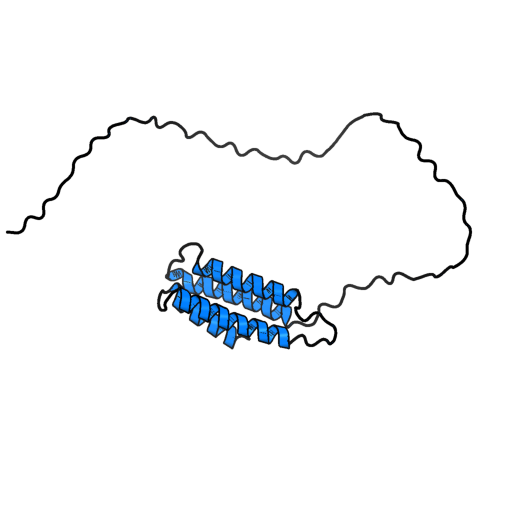96.19 90 ALA A C 1
ATOM 712 O O . ALA A 1 90 ? 7.579 -0.254 10.452 1.00 96.19 90 ALA A O 1
ATOM 713 N N . THR A 1 91 ? 7.861 0.903 8.537 1.00 95.38 91 THR A N 1
ATOM 714 C CA . THR A 1 91 ? 6.953 2.007 8.871 1.00 95.38 91 THR A CA 1
ATOM 715 C C . THR A 1 91 ? 5.510 1.525 8.973 1.00 95.38 91 THR A C 1
ATOM 717 O O . THR A 1 91 ? 4.903 1.666 10.034 1.00 95.38 91 THR A O 1
ATOM 720 N N . MET A 1 92 ? 4.998 0.838 7.949 1.00 95.38 92 MET A N 1
ATOM 721 C CA . MET A 1 92 ? 3.626 0.321 7.945 1.00 95.38 92 MET A CA 1
ATOM 722 C C . MET A 1 92 ? 3.369 -0.660 9.093 1.00 95.38 92 MET A C 1
ATOM 724 O O . MET A 1 92 ? 2.372 -0.540 9.803 1.00 95.38 92 MET A O 1
ATOM 728 N N . MET A 1 93 ? 4.288 -1.598 9.347 1.00 94.06 93 MET A N 1
ATOM 729 C CA . MET A 1 93 ? 4.158 -2.538 10.466 1.00 94.06 93 MET A CA 1
ATOM 730 C C . MET A 1 93 ? 4.150 -1.841 11.823 1.00 94.06 93 MET A C 1
ATOM 732 O O . MET A 1 93 ? 3.443 -2.284 12.729 1.00 94.06 93 MET A O 1
ATOM 736 N N . ARG A 1 94 ? 4.930 -0.769 11.989 1.00 93.50 94 ARG A N 1
ATOM 737 C CA . ARG A 1 94 ? 4.926 0.022 13.222 1.00 93.50 94 ARG A CA 1
ATOM 738 C C . ARG A 1 94 ? 3.561 0.677 13.438 1.00 93.50 94 ARG A C 1
ATOM 740 O O . ARG A 1 94 ? 3.013 0.535 14.530 1.00 93.50 94 ARG A O 1
ATOM 747 N N . SER A 1 95 ? 3.008 1.328 12.414 1.00 92.12 95 SER A N 1
ATOM 748 C CA . SER A 1 95 ? 1.697 1.985 12.492 1.00 92.12 95 SER A CA 1
ATOM 749 C C . SER A 1 95 ? 0.571 0.971 12.730 1.00 92.12 95 SER A C 1
ATOM 751 O O . SER A 1 95 ? -0.231 1.149 13.643 1.00 92.12 95 SER A O 1
ATOM 753 N N . ILE A 1 96 ? 0.581 -0.167 12.029 1.00 91.50 96 ILE A N 1
ATOM 754 C CA . ILE A 1 96 ? -0.386 -1.261 12.231 1.00 91.50 96 ILE A CA 1
ATOM 755 C C . ILE A 1 96 ? -0.343 -1.797 13.669 1.00 91.50 96 ILE A C 1
ATOM 757 O O . ILE A 1 96 ? -1.386 -1.980 14.292 1.00 91.50 96 ILE A O 1
ATOM 761 N N . ARG A 1 97 ? 0.849 -2.043 14.228 1.00 90.81 97 ARG A N 1
ATOM 762 C CA . ARG A 1 97 ? 0.974 -2.521 15.617 1.00 90.81 97 ARG A CA 1
ATOM 763 C C . ARG A 1 97 ? 0.453 -1.508 16.629 1.00 90.81 97 ARG A C 1
ATOM 765 O O . ARG A 1 97 ? -0.069 -1.923 17.656 1.00 90.81 97 ARG A O 1
ATOM 772 N N . LYS A 1 98 ? 0.604 -0.209 16.355 1.00 88.19 98 LYS A N 1
ATOM 773 C CA . LYS A 1 98 ? 0.068 0.853 17.212 1.00 88.19 98 LYS A CA 1
ATOM 774 C C . LYS A 1 98 ? -1.463 0.829 17.229 1.00 88.19 98 LYS A C 1
ATOM 776 O O . LYS A 1 98 ? -2.026 0.931 18.307 1.00 88.19 98 LYS A O 1
ATOM 781 N N . LEU A 1 99 ? -2.093 0.620 16.072 1.00 86.88 99 LEU A N 1
ATOM 782 C CA . LEU A 1 99 ? -3.554 0.551 15.936 1.00 86.88 99 LEU A CA 1
ATOM 783 C C . LEU A 1 99 ? -4.170 -0.716 16.540 1.00 86.88 99 LEU A C 1
ATOM 785 O O . LEU A 1 99 ? -5.301 -0.693 16.994 1.00 86.88 99 LEU A O 1
ATOM 789 N N . ILE A 1 100 ? -3.456 -1.844 16.510 1.00 86.19 100 ILE A N 1
ATOM 790 C CA . ILE A 1 100 ? -3.948 -3.118 17.073 1.00 86.19 100 ILE A CA 1
ATOM 791 C C . ILE A 1 100 ? -3.581 -3.250 18.563 1.00 86.19 100 ILE A C 1
ATOM 793 O O . ILE A 1 100 ? -4.085 -4.128 19.265 1.00 86.19 100 ILE A O 1
ATOM 797 N N . GLY A 1 101 ? -2.668 -2.410 19.055 1.00 74.81 101 GLY A N 1
ATOM 798 C CA . GLY A 1 101 ? -2.254 -2.403 20.451 1.00 74.81 101 GLY A CA 1
ATOM 799 C C . GLY A 1 101 ? -3.419 -2.076 21.393 1.00 74.81 101 GLY A C 1
ATOM 800 O O . GLY A 1 101 ? -4.405 -1.477 20.968 1.00 74.81 101 GLY A O 1
ATOM 801 N N . PRO A 1 102 ? -3.328 -2.462 22.679 1.00 66.56 102 PRO A N 1
ATOM 802 C CA . PRO A 1 102 ? -4.350 -2.102 23.652 1.00 66.56 102 PRO A CA 1
ATOM 803 C C . PRO A 1 102 ? -4.552 -0.578 23.661 1.00 66.56 102 PRO A C 1
ATOM 805 O O . PRO A 1 102 ? -3.554 0.147 23.538 1.00 66.56 102 PRO A O 1
ATOM 808 N N . PRO A 1 103 ? -5.804 -0.095 23.816 1.00 60.75 103 PRO A N 1
ATOM 809 C CA . PRO A 1 103 ? -6.082 1.327 23.936 1.00 60.75 103 PRO A CA 1
ATOM 810 C C . PRO A 1 103 ? -5.125 1.919 24.962 1.00 60.75 103 PRO A C 1
ATOM 812 O O . PRO A 1 103 ? -4.988 1.381 26.064 1.00 60.75 103 PRO A O 1
ATOM 815 N N . ARG A 1 104 ? -4.418 2.995 24.603 1.00 56.62 104 ARG A N 1
ATOM 816 C CA . ARG A 1 104 ? -3.703 3.761 25.623 1.00 56.62 104 ARG A CA 1
ATOM 817 C C . ARG A 1 104 ? -4.754 4.202 26.629 1.00 56.62 104 ARG A C 1
ATOM 819 O O . ARG A 1 104 ? -5.698 4.885 26.234 1.00 56.62 104 ARG A O 1
ATOM 826 N N . ASP A 1 105 ? -4.595 3.767 27.879 1.00 48.41 105 ASP A N 1
ATOM 827 C CA . ASP A 1 105 ? -5.463 4.188 28.972 1.00 48.41 105 ASP A CA 1
ATOM 828 C C . ASP A 1 105 ? -5.671 5.701 28.872 1.00 48.41 105 ASP A C 1
ATOM 830 O O . ASP A 1 105 ? -4.689 6.434 28.661 1.00 48.41 105 ASP A O 1
ATOM 834 N N . PRO A 1 106 ? -6.921 6.185 28.970 1.00 52.12 106 PRO A N 1
ATOM 835 C CA . PRO A 1 106 ? -7.155 7.612 29.030 1.00 52.12 106 PRO A CA 1
ATOM 836 C C . PRO A 1 106 ? -6.281 8.169 30.152 1.00 52.12 106 PRO A C 1
ATOM 838 O O . PRO A 1 106 ? -6.253 7.626 31.260 1.00 52.12 106 PRO A O 1
ATOM 841 N N . ALA A 1 107 ? -5.515 9.217 29.832 1.00 54.72 107 ALA A N 1
ATOM 842 C CA . ALA A 1 107 ? -4.699 9.928 30.806 1.00 54.72 107 ALA A CA 1
ATOM 843 C C . ALA A 1 107 ? -5.529 10.157 32.079 1.00 54.72 107 ALA A C 1
ATOM 845 O O . ALA A 1 107 ? -6.726 10.428 31.938 1.00 54.72 107 ALA A O 1
ATOM 846 N N . PRO A 1 108 ? -4.939 10.043 33.288 1.00 50.44 108 PRO A N 1
ATOM 847 C CA . PRO A 1 108 ? -5.690 10.122 34.530 1.00 50.44 108 PRO A CA 1
ATOM 848 C C . PRO A 1 108 ? -6.586 11.351 34.488 1.00 50.44 108 PRO A C 1
ATOM 850 O O . PRO A 1 108 ? -6.102 12.484 34.482 1.00 50.44 108 PRO A O 1
ATOM 853 N N . THR A 1 109 ? -7.895 11.125 34.392 1.00 43.78 109 THR A N 1
ATOM 854 C CA . THR A 1 109 ? -8.876 12.189 34.513 1.00 43.78 109 THR A CA 1
ATOM 855 C C . THR A 1 109 ? -8.690 12.758 35.903 1.00 43.78 109 THR A C 1
ATOM 857 O O . THR A 1 109 ? -9.073 12.132 36.893 1.00 43.78 109 THR A O 1
ATOM 860 N N . VAL A 1 110 ? -8.064 13.931 35.985 1.00 49.44 110 VAL A N 1
ATOM 861 C CA . VAL A 1 110 ? -8.156 14.778 37.166 1.00 49.44 110 VAL A CA 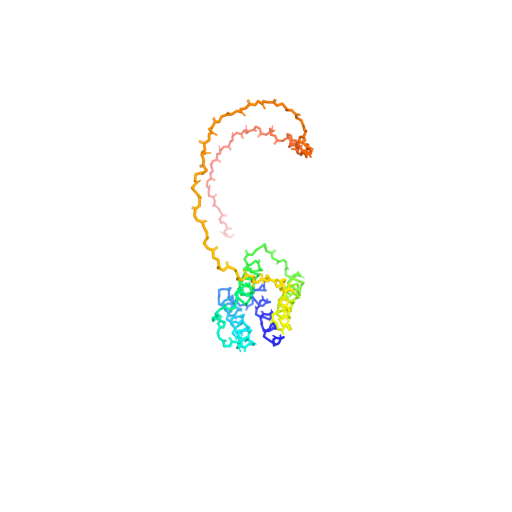1
ATOM 862 C C . VAL A 1 110 ? -9.647 15.006 37.364 1.00 49.44 110 VAL A C 1
ATOM 864 O O . VAL A 1 110 ? -10.292 15.657 36.542 1.00 49.44 110 VAL A O 1
ATOM 867 N N . SER A 1 111 ? -10.220 14.381 38.394 1.00 39.91 111 SER A N 1
ATOM 868 C CA . SER A 1 111 ? -11.628 14.560 38.713 1.00 39.91 111 SER A CA 1
ATOM 869 C C . SER A 1 111 ? -11.826 16.030 39.059 1.00 39.91 111 SER A C 1
ATOM 871 O O . SER A 1 111 ? -11.404 16.483 40.125 1.00 39.91 111 SER A O 1
ATOM 873 N N . VAL A 1 112 ? -12.450 16.787 38.163 1.00 48.88 112 VAL A N 1
ATOM 874 C CA . VAL A 1 112 ? -13.031 18.070 38.535 1.00 48.88 112 VAL A CA 1
ATOM 875 C C . VAL A 1 112 ? -14.171 17.729 39.485 1.00 48.88 112 VAL A C 1
ATOM 877 O O . VAL A 1 112 ? -15.179 17.143 39.091 1.00 48.88 112 VAL A O 1
ATOM 880 N N . GLN A 1 113 ? -13.958 17.990 40.772 1.00 40.09 113 GLN A N 1
ATOM 881 C CA . GLN A 1 113 ? -15.002 17.863 41.774 1.00 40.09 113 GLN A CA 1
ATOM 882 C C . GLN A 1 113 ? -16.064 18.918 41.462 1.00 40.09 113 GLN A C 1
ATOM 884 O O . GLN A 1 113 ? -15.828 20.112 41.620 1.00 40.09 113 GLN A O 1
ATOM 889 N N . ASN A 1 114 ? -17.232 18.473 41.001 1.00 40.62 114 ASN A N 1
ATOM 890 C CA . ASN A 1 114 ? -18.427 19.302 40.962 1.00 40.62 114 ASN A CA 1
ATOM 891 C C . ASN A 1 114 ? -18.899 19.530 42.402 1.00 40.62 114 ASN A C 1
ATOM 893 O O . ASN A 1 114 ? -19.570 18.674 42.978 1.00 40.62 114 ASN A O 1
ATOM 897 N N . THR A 1 115 ? -18.585 20.684 42.983 1.00 34.84 115 THR A N 1
ATOM 898 C CA . THR A 1 115 ? -19.369 21.222 44.095 1.00 34.84 115 THR A CA 1
ATOM 899 C C . THR A 1 115 ? -20.517 22.044 43.526 1.00 34.84 115 THR A C 1
ATOM 901 O O . THR A 1 115 ? -20.370 23.199 43.139 1.00 34.84 115 THR A O 1
ATOM 904 N N . THR A 1 116 ? -21.692 21.421 43.482 1.00 34.69 116 THR A N 1
ATOM 905 C CA . THR A 1 116 ? -22.972 22.123 43.423 1.00 34.69 116 THR A CA 1
ATOM 906 C C . THR A 1 116 ? -23.104 22.997 44.670 1.00 34.69 116 THR A C 1
ATOM 908 O O . THR A 1 116 ? -23.226 22.470 45.772 1.00 34.69 116 THR A O 1
ATOM 911 N N . PHE A 1 117 ? -23.130 24.315 44.495 1.00 31.52 117 PHE A N 1
ATOM 912 C CA . PHE A 1 117 ? -23.790 25.238 45.416 1.00 31.52 117 PHE A CA 1
ATOM 913 C C . PHE A 1 117 ? -24.704 26.135 44.580 1.00 31.52 117 PHE A C 1
ATOM 915 O O . PHE A 1 117 ? -24.252 27.048 43.894 1.00 31.52 117 PHE A O 1
ATOM 922 N N . GLN A 1 118 ? -25.998 25.815 44.591 1.00 39.84 118 GLN A N 1
ATOM 923 C CA . GLN A 1 118 ? -27.030 26.813 44.345 1.00 39.84 118 GLN A CA 1
ATOM 924 C C . GLN A 1 118 ? -27.198 27.606 45.643 1.00 39.84 118 GLN A C 1
ATOM 926 O O . GLN A 1 118 ? -27.481 27.004 46.673 1.00 39.84 118 GLN A O 1
ATOM 931 N N . ASP A 1 119 ? -26.931 28.909 45.607 1.00 36.28 119 ASP A N 1
ATOM 932 C CA . ASP A 1 119 ? -27.952 29.935 45.852 1.00 36.28 119 ASP A CA 1
ATOM 933 C C . ASP A 1 119 ? -27.371 31.349 45.649 1.00 36.28 119 ASP A C 1
ATOM 935 O O . ASP A 1 119 ? -26.422 31.770 46.299 1.00 36.28 11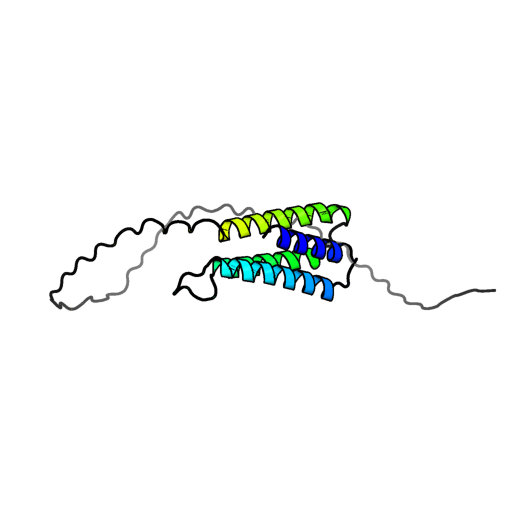9 ASP A O 1
ATOM 939 N N . GLN A 1 120 ? -27.934 32.020 44.641 1.00 36.88 120 GLN A N 1
ATOM 940 C CA . GLN A 1 120 ? -28.388 33.414 44.604 1.00 36.88 120 GLN A CA 1
ATOM 941 C C . GLN A 1 120 ? -27.675 34.482 45.465 1.00 36.88 120 GLN A C 1
ATOM 943 O O . GLN A 1 120 ? -27.936 34.584 46.653 1.00 36.88 120 GLN A O 1
ATOM 948 N N . GLU A 1 121 ? -26.983 35.424 44.807 1.00 32.09 121 GLU A N 1
ATOM 949 C CA . GLU A 1 121 ? -27.291 36.863 44.920 1.00 32.09 121 GLU A CA 1
ATOM 950 C C . GLU A 1 121 ? -26.676 37.657 43.753 1.00 32.09 121 GLU A C 1
ATOM 952 O O . GLU A 1 121 ? -25.530 37.462 43.353 1.00 32.09 121 GLU A O 1
ATOM 957 N N . VAL A 1 122 ? -27.502 38.507 43.143 1.00 42.38 122 VAL A N 1
ATOM 958 C CA . VAL A 1 122 ? -27.165 39.367 42.007 1.00 42.38 122 VAL A CA 1
ATOM 959 C C . VAL A 1 122 ? -26.706 40.707 42.565 1.00 42.38 122 VAL A C 1
ATOM 961 O O . VAL A 1 122 ? -27.547 41.489 43.001 1.00 42.38 122 VAL A O 1
ATOM 964 N N . GLU A 1 123 ? -25.416 41.014 42.473 1.00 36.22 123 GLU A N 1
ATOM 965 C CA . GLU A 1 123 ? -24.942 42.395 42.557 1.00 36.22 123 GLU A CA 1
ATOM 966 C C . GLU A 1 123 ? -24.248 42.810 41.261 1.00 36.22 123 GLU A C 1
ATOM 968 O O . GLU A 1 123 ? -23.529 42.059 40.603 1.00 36.22 123 GLU A O 1
ATOM 973 N N . LYS A 1 124 ? -24.627 44.010 40.838 1.00 44.56 124 LYS A N 1
ATOM 974 C CA . LYS A 1 124 ? -24.359 44.626 39.549 1.00 44.56 124 LYS A CA 1
ATOM 975 C C . LYS A 1 124 ? -22.960 45.244 39.532 1.00 44.56 124 LYS A C 1
ATOM 977 O O . LYS A 1 124 ? -22.414 45.580 40.572 1.00 44.56 124 LYS A O 1
ATOM 982 N N . GLU A 1 125 ? -22.529 45.548 38.306 1.00 37.03 125 GLU A N 1
ATOM 983 C CA . GLU A 1 125 ? -21.676 46.700 37.979 1.00 37.03 125 GLU A CA 1
ATOM 984 C C . GLU A 1 125 ? -20.156 46.452 38.044 1.00 37.03 125 GLU A C 1
ATOM 986 O O . GLU A 1 125 ? -19.482 46.750 39.022 1.00 37.03 125 GLU A O 1
ATOM 991 N N . ILE A 1 126 ? -19.586 45.964 36.932 1.00 38.19 126 ILE A N 1
ATOM 992 C CA . ILE A 1 126 ? -18.159 46.158 36.641 1.00 38.19 126 ILE A CA 1
ATOM 993 C C . ILE A 1 126 ? -18.069 47.274 35.601 1.00 38.19 126 ILE A C 1
ATOM 995 O O . ILE A 1 126 ? -18.342 47.084 34.415 1.00 38.19 126 ILE A O 1
ATOM 999 N N . PHE A 1 127 ? -17.749 48.461 36.101 1.00 33.78 127 PHE A N 1
ATOM 1000 C CA . PHE A 1 127 ? -17.419 49.665 35.350 1.00 33.78 127 PHE A CA 1
ATOM 1001 C C . PHE A 1 127 ? -16.103 49.422 34.586 1.00 33.78 127 PHE A C 1
ATOM 1003 O O . PHE A 1 127 ? -15.093 49.079 35.198 1.00 33.78 127 PHE A O 1
ATOM 1010 N N . ILE A 1 128 ? -16.106 49.563 33.258 1.00 46.25 128 ILE A N 1
ATOM 1011 C CA . ILE A 1 128 ? -14.873 49.613 32.460 1.00 46.25 128 ILE A CA 1
ATOM 1012 C C . ILE A 1 128 ? -14.465 51.082 32.380 1.00 46.25 128 ILE A C 1
ATOM 1014 O O . ILE A 1 128 ? -15.170 51.867 31.748 1.00 46.25 128 ILE A O 1
ATOM 1018 N N . ASP A 1 129 ? -13.340 51.438 32.996 1.00 34.03 129 ASP A N 1
ATOM 1019 C CA . ASP A 1 129 ? -12.686 52.735 32.796 1.00 34.03 129 ASP A CA 1
ATOM 1020 C C . ASP A 1 129 ? -11.435 52.540 31.914 1.00 34.03 129 ASP A C 1
ATOM 1022 O O . ASP A 1 129 ? -10.640 51.635 32.196 1.00 34.03 129 ASP A O 1
ATOM 1026 N N . PRO A 1 130 ? -11.258 53.295 30.812 1.00 51.31 130 PRO A N 1
ATOM 1027 C CA . PRO A 1 130 ? -10.124 53.133 29.916 1.00 51.31 130 PRO A CA 1
ATOM 1028 C C . PRO A 1 130 ? -8.996 54.143 30.202 1.00 51.31 130 PRO A C 1
ATOM 1030 O O . PRO A 1 130 ? -9.238 55.282 30.583 1.00 51.31 130 PRO A O 1
ATOM 1033 N N . VAL A 1 131 ? -7.781 53.740 29.808 1.00 44.03 131 VAL A N 1
ATOM 1034 C CA . VAL A 1 131 ? -6.573 54.553 29.533 1.00 44.03 131 VAL A CA 1
ATOM 1035 C C . VAL A 1 131 ? -5.544 54.692 30.665 1.00 44.03 131 VAL A C 1
ATOM 1037 O O . VAL A 1 131 ? -5.787 55.290 31.706 1.00 44.03 131 VAL A O 1
ATOM 1040 N N . GLY A 1 132 ? -4.318 54.250 30.352 1.00 30.91 132 GLY A N 1
ATOM 1041 C CA . GLY A 1 132 ? -3.084 54.640 31.037 1.00 30.91 132 GLY A CA 1
ATOM 1042 C C . GLY A 1 132 ? -1.860 53.857 30.547 1.00 30.91 132 GLY A C 1
ATOM 1043 O O . GLY A 1 132 ? -1.515 52.842 31.138 1.00 30.91 132 GLY A O 1
ATOM 1044 N N . VAL A 1 133 ? -1.218 54.319 29.467 1.00 45.16 133 VAL A N 1
ATOM 1045 C CA . VAL A 1 133 ? 0.170 53.958 29.083 1.00 45.16 133 VAL A CA 1
ATOM 1046 C C . VAL A 1 133 ? 1.130 54.687 30.043 1.00 45.16 133 VAL A C 1
ATOM 1048 O O . VAL A 1 133 ? 0.825 55.824 30.418 1.00 45.16 133 VAL A O 1
ATOM 1051 N N . PRO A 1 134 ? 2.234 54.060 30.491 1.00 48.25 134 PRO A N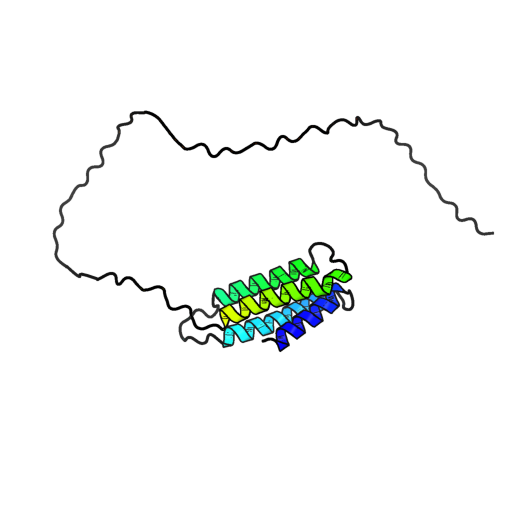 1
ATOM 1052 C CA . PRO A 1 134 ? 3.542 54.504 29.994 1.00 48.25 134 PRO A CA 1
ATOM 1053 C C . PRO A 1 134 ? 4.567 53.384 29.745 1.00 48.25 134 PRO A C 1
ATOM 1055 O O . PRO A 1 134 ? 4.482 52.282 30.286 1.00 48.25 134 PRO A O 1
ATOM 1058 N N . ASP A 1 135 ? 5.516 53.755 28.891 1.00 46.97 135 ASP A N 1
ATOM 1059 C CA . ASP A 1 135 ? 6.709 53.057 28.421 1.00 46.97 135 ASP A CA 1
ATOM 1060 C C . ASP A 1 135 ? 7.690 52.647 29.537 1.00 46.97 135 ASP A C 1
ATOM 1062 O O . ASP A 1 135 ? 7.766 53.305 30.574 1.00 46.97 135 ASP A O 1
ATOM 1066 N N . ASP A 1 136 ? 8.428 51.553 29.302 1.00 49.06 136 ASP A N 1
ATOM 1067 C CA . ASP A 1 136 ? 9.905 51.493 29.328 1.00 49.06 136 ASP A CA 1
ATOM 1068 C C . ASP A 1 136 ? 10.421 50.056 29.593 1.00 49.06 136 ASP A C 1
ATOM 1070 O O . ASP A 1 136 ? 10.362 49.516 30.695 1.00 49.06 136 ASP A O 1
ATOM 1074 N N . ASP A 1 137 ? 10.952 49.476 28.512 1.00 47.41 137 ASP A N 1
ATOM 1075 C CA . ASP A 1 137 ? 12.319 48.955 28.391 1.00 47.41 137 ASP A CA 1
ATOM 1076 C C . ASP A 1 137 ? 12.793 47.626 29.044 1.00 47.41 137 ASP A C 1
ATOM 1078 O O . ASP A 1 137 ? 13.065 47.520 30.238 1.00 47.41 137 ASP A O 1
ATOM 1082 N N . LEU A 1 138 ? 13.121 46.699 28.114 1.00 48.72 138 LEU A N 1
ATOM 1083 C CA . LEU A 1 138 ? 14.184 45.666 28.119 1.00 48.72 138 LEU A CA 1
ATOM 1084 C C . LEU A 1 138 ? 13.867 44.360 28.895 1.00 48.72 138 LEU A C 1
ATOM 1086 O O . LEU A 1 138 ? 13.446 44.381 30.039 1.00 48.72 138 LEU A O 1
ATOM 1090 N N . ILE A 1 139 ? 14.070 43.132 28.396 1.00 50.09 139 ILE A N 1
ATOM 1091 C CA . ILE A 1 139 ? 14.990 42.585 27.387 1.00 50.09 139 ILE A CA 1
ATOM 1092 C C . ILE A 1 139 ? 14.286 41.362 26.761 1.00 50.09 139 ILE A C 1
ATOM 1094 O O . ILE A 1 139 ? 13.955 40.412 27.470 1.00 50.09 139 ILE A O 1
ATOM 1098 N N . ILE A 1 140 ? 14.051 41.366 25.448 1.00 51.94 140 ILE A N 1
ATOM 1099 C CA . ILE A 1 140 ? 13.720 40.142 24.703 1.00 51.94 140 ILE A CA 1
ATOM 1100 C C . ILE A 1 140 ? 15.057 39.496 24.349 1.00 51.94 140 ILE A C 1
ATOM 1102 O O . ILE A 1 140 ? 15.859 40.118 23.652 1.00 51.94 140 ILE A O 1
ATOM 1106 N N . ASP A 1 141 ? 15.305 38.279 24.833 1.00 44.22 141 ASP A N 1
ATOM 1107 C CA . ASP A 1 141 ? 16.463 37.497 24.406 1.00 44.22 141 ASP A CA 1
ATOM 1108 C C . ASP A 1 141 ? 16.431 37.342 22.882 1.00 44.22 141 ASP A C 1
ATOM 1110 O O . ASP A 1 141 ? 15.520 36.756 22.287 1.00 44.22 141 ASP A O 1
ATOM 1114 N N . HIS A 1 142 ? 17.443 37.930 22.256 1.00 44.72 142 HIS A N 1
ATOM 1115 C CA . HIS A 1 142 ? 17.696 37.880 20.832 1.00 44.72 142 HIS A CA 1
ATOM 1116 C C . HIS A 1 142 ? 18.119 36.449 20.493 1.00 44.72 142 HIS A C 1
ATOM 1118 O O . HIS A 1 142 ? 19.218 36.015 20.833 1.00 44.72 142 HIS A O 1
ATOM 1124 N N . ILE A 1 143 ? 17.254 35.691 19.821 1.00 50.03 143 ILE A N 1
ATOM 1125 C CA . ILE A 1 143 ? 17.705 34.473 19.149 1.00 50.03 143 ILE A CA 1
ATOM 1126 C C . ILE A 1 143 ? 18.590 34.946 17.995 1.00 50.03 143 ILE A C 1
ATOM 1128 O O . ILE A 1 143 ? 18.156 35.710 17.130 1.00 50.03 143 ILE A O 1
ATOM 1132 N N . ASP A 1 144 ? 19.855 34.553 18.042 1.00 37.75 144 ASP A N 1
ATOM 1133 C CA . ASP A 1 144 ? 20.880 34.890 17.063 1.00 37.75 144 ASP A CA 1
ATOM 1134 C C . ASP A 1 144 ? 20.584 34.128 15.759 1.00 37.75 144 ASP A C 1
ATOM 1136 O O . ASP A 1 144 ? 21.002 32.987 15.550 1.00 37.75 144 ASP A O 1
ATOM 1140 N N . VAL A 1 145 ? 19.759 34.717 14.890 1.00 48.72 145 VAL A N 1
ATOM 1141 C CA . VAL A 1 145 ? 19.554 34.206 13.534 1.00 48.72 145 VAL A CA 1
ATOM 1142 C C . VAL A 1 145 ? 20.755 34.651 12.714 1.00 48.72 145 VAL A C 1
ATOM 1144 O O . VAL A 1 145 ? 20.790 35.770 12.211 1.00 48.72 145 VAL A O 1
ATOM 1147 N N . VAL A 1 146 ? 21.748 33.771 12.589 1.00 45.31 146 VAL A N 1
ATOM 1148 C CA . VAL A 1 146 ? 22.875 33.960 11.671 1.00 45.31 146 VAL A CA 1
ATOM 1149 C C . VAL A 1 146 ? 22.325 34.029 10.239 1.00 45.31 146 VAL A C 1
ATOM 1151 O O . VAL A 1 146 ? 21.784 33.030 9.754 1.00 45.31 146 VAL A O 1
ATOM 1154 N N . PRO A 1 147 ? 22.450 35.163 9.525 1.00 40.53 147 PRO A N 1
ATOM 1155 C CA . PRO A 1 147 ? 22.134 35.196 8.108 1.00 40.53 147 PRO A CA 1
ATOM 1156 C C . PRO A 1 147 ? 23.195 34.388 7.354 1.00 40.53 147 PRO A C 1
ATOM 1158 O O . PRO A 1 147 ? 24.387 34.690 7.413 1.00 40.53 147 PRO A O 1
ATOM 1161 N N . ILE A 1 148 ? 22.762 33.351 6.634 1.00 46.66 148 ILE A N 1
ATOM 1162 C CA . ILE A 1 148 ? 23.605 32.670 5.650 1.00 46.66 148 ILE A CA 1
ATOM 1163 C C . ILE A 1 148 ? 23.918 33.695 4.560 1.00 46.66 148 ILE A C 1
ATOM 1165 O O . ILE A 1 148 ? 23.036 34.113 3.809 1.00 46.66 148 ILE A O 1
ATOM 1169 N N . THR A 1 149 ? 25.175 34.119 4.485 1.00 42.84 149 THR A N 1
ATOM 1170 C CA . THR A 1 149 ? 25.682 34.908 3.370 1.00 42.84 149 THR A CA 1
ATOM 1171 C C . THR A 1 149 ? 25.679 34.029 2.124 1.00 42.84 149 THR A C 1
ATOM 1173 O O . THR A 1 149 ? 26.446 33.074 2.001 1.00 42.84 149 THR A O 1
ATOM 1176 N N . VAL A 1 150 ? 24.780 34.331 1.186 1.00 46.12 150 VAL A N 1
ATOM 1177 C CA . VAL A 1 150 ? 24.885 33.823 -0.182 1.00 46.12 150 VAL A CA 1
ATOM 1178 C C . VAL A 1 150 ? 26.109 34.505 -0.778 1.00 46.12 150 VAL A C 1
ATOM 1180 O O . VAL A 1 150 ? 26.092 35.704 -1.040 1.00 46.12 150 VAL A O 1
ATOM 1183 N N . ALA A 1 151 ? 27.199 33.752 -0.900 1.00 40.59 151 ALA A N 1
ATOM 1184 C CA . ALA A 1 151 ? 28.369 34.195 -1.634 1.00 40.59 151 ALA A CA 1
ATOM 1185 C C . ALA A 1 151 ? 27.986 34.416 -3.103 1.00 40.59 151 ALA A C 1
ATOM 1187 O O . ALA A 1 151 ? 27.341 33.565 -3.720 1.00 40.59 151 ALA A O 1
ATOM 1188 N N . ASP A 1 152 ? 28.394 35.572 -3.620 1.00 45.03 152 ASP A N 1
ATOM 1189 C CA . ASP A 1 152 ? 28.324 35.975 -5.018 1.00 45.03 152 ASP A CA 1
ATOM 1190 C C . ASP A 1 152 ? 28.687 34.838 -5.971 1.00 45.03 152 ASP A C 1
ATOM 1192 O O . ASP A 1 152 ? 29.825 34.369 -5.981 1.00 45.03 152 ASP A O 1
ATOM 1196 N N . ILE A 1 153 ? 27.755 34.484 -6.856 1.00 49.47 153 ILE A N 1
ATOM 1197 C CA . ILE A 1 153 ? 28.121 34.073 -8.209 1.00 49.47 153 ILE A CA 1
ATOM 1198 C C . ILE A 1 153 ? 27.057 34.587 -9.184 1.00 49.47 153 ILE A C 1
ATOM 1200 O O . ILE A 1 153 ? 26.144 33.871 -9.588 1.00 49.47 153 ILE A O 1
ATOM 1204 N N . VAL A 1 154 ? 27.189 35.849 -9.581 1.00 44.00 154 VAL A N 1
ATOM 1205 C CA . VAL A 1 154 ? 26.714 36.318 -10.884 1.00 44.00 154 VAL A CA 1
ATOM 1206 C C . VAL A 1 154 ? 27.832 37.158 -11.478 1.00 44.00 154 VAL A C 1
ATOM 1208 O O . VAL A 1 154 ? 28.059 38.268 -11.017 1.00 44.00 154 VAL A O 1
ATOM 1211 N N . ASP A 1 155 ? 28.528 36.613 -12.475 1.00 40.97 155 ASP A N 1
ATOM 1212 C CA . ASP A 1 155 ? 28.625 37.264 -13.784 1.00 40.97 155 ASP A CA 1
ATOM 1213 C C . ASP A 1 155 ? 29.229 36.289 -14.811 1.00 40.97 155 ASP A C 1
ATOM 1215 O O . ASP A 1 155 ? 30.425 36.006 -14.807 1.00 40.97 155 ASP A O 1
ATOM 1219 N N . VAL A 1 156 ? 28.395 35.755 -15.705 1.00 41.53 156 VAL A N 1
ATOM 1220 C CA . VAL A 1 156 ? 28.857 35.397 -17.051 1.00 41.53 156 VAL A CA 1
ATOM 1221 C C . VAL A 1 156 ? 27.894 36.067 -18.013 1.00 41.53 156 VAL A C 1
ATOM 1223 O O . VAL A 1 156 ? 26.910 35.481 -18.466 1.00 41.53 156 VAL A O 1
ATOM 1226 N N . SER A 1 157 ? 28.176 37.349 -18.241 1.00 47.62 157 SER A N 1
ATOM 1227 C CA . SER A 1 157 ? 27.810 38.131 -19.414 1.00 47.62 157 SER A CA 1
ATOM 1228 C C . SER A 1 157 ? 27.570 37.246 -20.634 1.00 47.62 157 SER A C 1
ATOM 1230 O O . SER A 1 157 ? 28.453 36.514 -21.087 1.00 47.62 157 SER A O 1
ATOM 1232 N N . GLY A 1 158 ? 26.362 37.361 -21.179 1.00 39.69 158 GLY A N 1
ATOM 1233 C CA . GLY A 1 158 ? 26.033 36.837 -22.489 1.00 39.69 158 GLY A CA 1
ATOM 1234 C C . GLY A 1 158 ? 26.947 37.418 -23.561 1.00 39.69 158 GLY A C 1
ATOM 1235 O O . GLY A 1 158 ? 27.285 38.602 -23.533 1.00 39.69 158 GLY A O 1
ATOM 1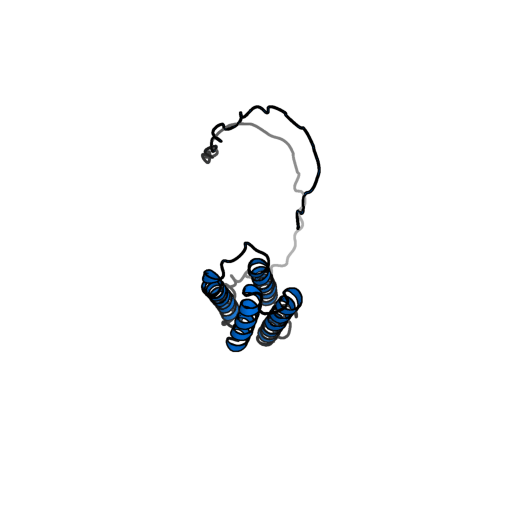236 N N . ASP A 1 159 ? 27.290 36.574 -24.527 1.00 40.69 159 ASP A N 1
ATOM 1237 C CA . ASP A 1 159 ? 27.539 37.042 -25.877 1.00 40.69 159 ASP A CA 1
ATOM 1238 C C . ASP A 1 159 ? 26.756 36.159 -26.851 1.00 40.69 159 ASP A C 1
ATOM 1240 O O . ASP A 1 159 ? 26.764 34.925 -26.809 1.00 40.69 159 ASP A O 1
ATOM 1244 N N . ASP A 1 160 ? 25.979 36.861 -27.653 1.00 47.62 160 ASP A N 1
ATOM 1245 C CA . ASP A 1 160 ? 24.936 36.417 -28.551 1.00 47.62 160 ASP A CA 1
ATOM 1246 C C . ASP A 1 160 ? 25.563 36.014 -29.884 1.00 47.62 160 ASP A C 1
ATOM 1248 O O . ASP A 1 160 ? 26.201 36.847 -30.514 1.00 47.62 160 ASP A O 1
ATOM 1252 N N . LYS A 1 161 ? 25.369 34.772 -30.349 1.00 41.94 161 LYS A N 1
ATOM 1253 C CA . LYS A 1 161 ? 25.414 34.435 -31.784 1.00 41.94 161 LYS A CA 1
ATOM 1254 C C . LYS A 1 161 ? 24.464 33.282 -32.103 1.00 41.94 161 LYS A C 1
ATOM 1256 O O . LYS A 1 161 ? 24.837 32.113 -32.166 1.00 41.94 161 LYS A O 1
ATOM 1261 N N . ARG A 1 162 ? 23.215 33.648 -32.393 1.00 42.88 162 ARG A N 1
ATOM 1262 C CA . ARG A 1 162 ? 22.348 32.907 -33.321 1.00 42.88 162 ARG A CA 1
ATOM 1263 C C . ARG A 1 162 ? 22.970 32.863 -34.720 1.00 42.88 162 ARG A C 1
ATOM 1265 O O . ARG A 1 162 ? 23.277 33.907 -35.284 1.00 42.88 162 ARG A O 1
ATOM 1272 N N . ALA A 1 163 ? 22.977 31.682 -35.334 1.00 37.75 163 ALA A N 1
ATOM 1273 C CA . ALA A 1 163 ? 22.643 31.528 -36.751 1.00 37.75 163 ALA A CA 1
ATOM 1274 C C . ALA A 1 163 ? 22.150 30.096 -37.025 1.00 37.75 163 ALA A C 1
ATOM 1276 O O . ALA A 1 163 ? 22.840 29.117 -36.765 1.00 37.75 163 ALA A O 1
ATOM 1277 N N . HIS A 1 164 ? 20.923 30.006 -37.536 1.00 42.59 164 HIS A N 1
ATOM 1278 C CA . HIS A 1 164 ? 20.264 28.808 -38.055 1.00 42.59 164 HIS A CA 1
ATOM 1279 C C . HIS A 1 164 ? 20.956 28.280 -39.319 1.00 42.59 164 HIS A C 1
ATOM 1281 O O . HIS A 1 164 ? 21.261 29.103 -40.177 1.00 42.59 164 HIS A O 1
ATOM 1287 N N . THR A 1 165 ? 21.033 26.957 -39.543 1.00 40.03 165 THR A N 1
ATOM 1288 C CA . THR A 1 165 ? 20.696 26.354 -40.858 1.00 40.03 165 THR A CA 1
ATOM 1289 C C . THR A 1 165 ? 20.389 24.847 -40.759 1.00 40.03 165 THR A C 1
ATOM 1291 O O . THR A 1 165 ? 20.978 24.124 -39.965 1.00 40.03 165 THR A O 1
ATOM 1294 N N . LEU A 1 166 ? 19.407 24.436 -41.563 1.00 42.12 166 LEU A N 1
ATOM 1295 C CA . LEU A 1 166 ? 18.776 23.126 -41.742 1.00 42.12 166 LEU A CA 1
ATOM 1296 C C . LEU A 1 166 ? 19.618 22.101 -42.540 1.00 42.12 166 LEU A C 1
ATOM 1298 O O . LEU A 1 166 ? 20.577 22.472 -43.207 1.00 42.12 166 LEU A O 1
ATOM 1302 N N . GLN A 1 167 ? 19.084 20.869 -42.571 1.00 40.31 167 GLN A N 1
ATOM 1303 C CA . GLN A 1 167 ? 19.254 19.777 -43.554 1.00 40.31 167 GLN A CA 1
ATOM 1304 C C . GLN A 1 167 ? 20.485 18.861 -43.412 1.00 40.31 167 GLN A C 1
ATOM 1306 O O . GLN A 1 167 ? 21.628 19.291 -43.452 1.00 40.31 167 GLN A O 1
ATOM 1311 N N . GLU A 1 168 ? 20.287 17.583 -43.064 1.00 44.97 168 GLU A N 1
ATOM 1312 C CA . GLU A 1 168 ? 19.805 16.475 -43.920 1.00 44.97 168 GLU A CA 1
ATOM 1313 C C . GLU A 1 168 ? 20.927 15.952 -44.825 1.00 44.97 168 GLU A C 1
ATOM 1315 O O . GLU A 1 168 ? 21.310 16.597 -45.795 1.00 44.97 168 GLU A O 1
ATOM 1320 N N . LYS A 1 169 ? 21.442 14.759 -44.503 1.00 44.12 169 LYS A N 1
ATOM 1321 C CA . LYS A 1 169 ? 21.997 13.832 -45.495 1.00 44.12 169 LYS A CA 1
ATOM 1322 C C . LYS A 1 169 ? 22.053 12.413 -44.934 1.00 44.12 169 LYS A C 1
ATOM 1324 O O . LYS A 1 169 ? 23.004 12.010 -44.272 1.00 44.12 169 LYS A O 1
ATOM 1329 N N . TYR A 1 170 ? 21.005 11.661 -45.250 1.00 45.19 170 TYR A N 1
ATOM 1330 C CA . TYR A 1 170 ? 21.161 10.260 -45.613 1.00 45.19 170 TYR A CA 1
ATOM 1331 C C . TYR A 1 170 ? 22.061 10.195 -46.855 1.00 45.19 170 TYR A C 1
ATOM 1333 O O . TYR A 1 170 ? 21.883 10.978 -47.787 1.00 45.19 170 TYR A O 1
ATOM 1341 N N . SER A 1 171 ? 23.013 9.269 -46.874 1.00 52.97 171 SER A N 1
ATOM 1342 C CA . SER A 1 171 ? 23.687 8.844 -48.099 1.00 52.97 171 SER A CA 1
ATOM 1343 C C . SER A 1 171 ? 23.799 7.326 -48.047 1.00 52.97 171 SER A C 1
ATOM 1345 O O . SER A 1 171 ? 24.734 6.786 -47.463 1.00 52.97 171 SER A O 1
ATOM 1347 N N . SER A 1 172 ? 22.787 6.661 -48.600 1.00 41.09 172 SER A N 1
ATOM 1348 C CA . SER A 1 172 ? 22.945 5.349 -49.221 1.00 41.09 172 SER A CA 1
ATOM 1349 C C . SER A 1 172 ? 23.404 5.584 -50.653 1.00 41.09 172 SER A C 1
ATOM 1351 O O . SER A 1 172 ? 22.787 6.387 -51.347 1.00 41.09 172 SER A O 1
ATOM 1353 N N . ASP A 1 173 ? 24.492 4.927 -51.034 1.00 54.38 173 ASP A N 1
ATOM 1354 C CA . ASP A 1 173 ? 24.614 4.115 -52.251 1.00 54.38 173 ASP A CA 1
ATOM 1355 C C . ASP A 1 173 ? 25.822 3.179 -52.089 1.00 54.38 173 ASP A C 1
ATOM 1357 O O . ASP A 1 173 ? 26.886 3.663 -51.630 1.00 54.38 173 ASP A O 1
#

Organism: NCBI:txid132261

pLDDT: mean 71.13, std 24.96, range [30.91, 98.38]

Sequence (173 aa):
MDSLLDKVLGLLEKVLRGQIEFYEGVCAVEDSVDEIIKKLQAFHPIEGQPKYDSEVYAFAVEAFCSIQDLVRGLPIMSSLIPIELYIFKATMMRSIRKLIGPPRDPAPTVSVQNTTFQDQEVEKEIFIDPVGVPDDDLIIDHIDVVPITVADIVDVSGDDKRAHTLQEKYSSD

Radius of gyration: 31.9 Å; chains: 1; bounding box: 57×66×98 Å

Secondary structure (DSSP, 8-state):
-HHHHHHHHHHHHHHHTT-S-HHHHHHHHHHHHHHHHHHHHHT---TTS-SS-HHHHHHHHHHHHHHHHHHHSSPPPTTTHHHHHHHHHHHHHHHHHHHHSPPP---------------------------------------------------------------------